Protein AF-A0A843EIU2-F1 (afdb_monomer_lite)

Radius of gyration: 13.56 Å; chains: 1; bounding box: 23×23×40 Å

Sequence (92 aa):
MSRRFAVIDTETNWKDEVMSIGVLIAQSKNFERTDSRYYILPRAEKIGGMYSSSMRMTKHEIITKHRPDAIDDLKDLLNSNGVKDLLAYNAS

Secondary structure (DSSP, 8-state):
---EEEEEEEEE-TTS-EEEEEEEEEETTT--EEEEEEEE-HHHHTT--TTTTTTT--SSPPEE--HHHHHHHHHHHHHHTT--EEEEE---

Foldseek 3Di:
DFAKAKEWEFDFAPVRHTQKIKIWMAGPPPRDTDDIAIEGAVVRLVRHHDCSVCSPVDPDDYHYDHPVVVVVVVVVVCVVVVHDYYHYDYPD

Structure (mmCIF, N/CA/C/O backbone):
data_AF-A0A843EIU2-F1
#
_entry.id   AF-A0A843EIU2-F1
#
loop_
_atom_site.group_PDB
_atom_site.id
_atom_site.type_symbol
_atom_site.label_atom_id
_atom_site.label_alt_id
_atom_site.label_comp_id
_atom_site.label_asym_id
_atom_site.label_entity_id
_atom_site.label_seq_id
_atom_site.pdbx_PDB_ins_code
_atom_site.Cartn_x
_atom_site.Cartn_y
_atom_site.Cartn_z
_atom_site.occupancy
_atom_site.B_iso_or_equiv
_atom_site.auth_seq_id
_atom_site.auth_comp_id
_atom_site.auth_asym_id
_atom_site.auth_atom_id
_atom_site.pdbx_PDB_model_num
ATOM 1 N N . MET A 1 1 ? -12.135 -2.402 21.824 1.00 63.50 1 MET A N 1
ATOM 2 C CA . MET A 1 1 ? -11.139 -1.733 20.954 1.00 63.50 1 MET A CA 1
ATOM 3 C C . MET A 1 1 ? -11.871 -0.820 19.984 1.00 63.50 1 MET A C 1
ATOM 5 O O . MET A 1 1 ? -12.968 -1.176 19.573 1.00 63.50 1 MET A O 1
ATOM 9 N N . SER A 1 2 ? -11.306 0.346 19.660 1.00 77.12 2 SER A N 1
ATOM 10 C CA . SER A 1 2 ? -11.854 1.229 18.618 1.00 77.12 2 SER A CA 1
ATOM 11 C C . SER A 1 2 ? -11.767 0.539 17.251 1.00 77.12 2 SER A C 1
ATOM 13 O O . SER A 1 2 ? -10.785 -0.157 16.985 1.00 77.12 2 SER A O 1
ATOM 15 N N . ARG A 1 3 ? -12.793 0.691 16.407 1.00 92.31 3 ARG A N 1
ATOM 16 C CA . ARG A 1 3 ? -12.824 0.119 15.052 1.00 92.31 3 ARG A CA 1
ATOM 17 C C . ARG A 1 3 ? -11.752 0.798 14.196 1.00 92.31 3 ARG A C 1
ATOM 19 O O . ARG A 1 3 ? -11.537 2.003 14.322 1.00 92.31 3 ARG A O 1
ATOM 26 N N . ARG A 1 4 ? -11.069 0.030 13.344 1.00 96.00 4 ARG A N 1
ATOM 27 C CA . ARG A 1 4 ? -10.067 0.556 12.407 1.00 96.00 4 ARG A CA 1
ATOM 28 C C . ARG A 1 4 ? -10.539 0.405 10.973 1.00 96.00 4 ARG A C 1
ATOM 30 O O . ARG A 1 4 ? -11.120 -0.622 10.614 1.00 96.00 4 ARG A O 1
ATOM 37 N N . PHE A 1 5 ? -10.238 1.418 10.179 1.00 96.75 5 PHE A N 1
ATOM 38 C CA . PHE A 1 5 ? -10.462 1.428 8.743 1.00 96.75 5 PHE A CA 1
ATOM 39 C C . PHE A 1 5 ? -9.140 1.700 8.027 1.00 96.75 5 PHE A C 1
ATOM 41 O O . PHE A 1 5 ? -8.237 2.324 8.593 1.00 96.75 5 PHE A O 1
ATOM 48 N N . ALA A 1 6 ? -9.028 1.205 6.800 1.00 97.75 6 ALA A N 1
ATOM 49 C CA . ALA A 1 6 ? -7.922 1.503 5.910 1.00 97.75 6 ALA A CA 1
ATOM 50 C C . ALA A 1 6 ? -8.394 2.404 4.774 1.00 97.75 6 ALA A C 1
ATOM 52 O O . ALA A 1 6 ? -9.486 2.216 4.239 1.00 97.75 6 ALA A O 1
ATOM 53 N N . VAL A 1 7 ? -7.545 3.349 4.394 1.00 96.94 7 VAL A N 1
ATOM 54 C CA . VAL A 1 7 ? -7.674 4.133 3.171 1.00 96.94 7 VAL A CA 1
ATOM 55 C C . VAL A 1 7 ? -6.587 3.6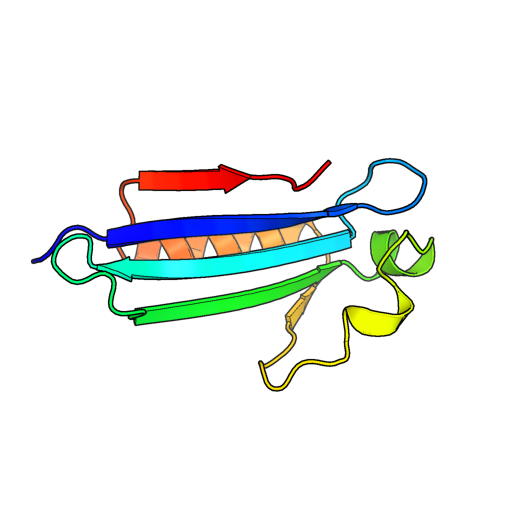76 2.215 1.00 96.94 7 VAL A C 1
ATOM 57 O O . VAL A 1 7 ? -5.424 3.600 2.615 1.00 96.94 7 VAL A O 1
ATOM 60 N N . ILE A 1 8 ? -6.969 3.359 0.982 1.00 96.69 8 ILE A N 1
ATOM 61 C CA . ILE A 1 8 ? -6.056 2.953 -0.081 1.00 96.69 8 ILE A CA 1
ATOM 62 C C . ILE A 1 8 ? -6.142 3.957 -1.221 1.00 96.69 8 ILE A C 1
ATOM 64 O O . ILE A 1 8 ? -7.231 4.262 -1.704 1.00 96.69 8 ILE A O 1
ATOM 68 N N . ASP A 1 9 ? -4.973 4.417 -1.636 1.00 94.62 9 ASP A N 1
ATOM 69 C CA . ASP A 1 9 ? -4.760 5.238 -2.818 1.00 94.62 9 ASP A CA 1
ATOM 70 C C . ASP A 1 9 ? -3.847 4.482 -3.785 1.00 94.62 9 ASP A C 1
ATOM 72 O O . ASP A 1 9 ? -2.897 3.809 -3.363 1.00 94.62 9 ASP A O 1
ATOM 76 N N . THR A 1 10 ? -4.138 4.564 -5.078 1.00 94.69 10 THR A N 1
ATOM 77 C CA . THR A 1 10 ? -3.337 3.905 -6.111 1.00 94.69 10 THR A CA 1
ATOM 78 C C . THR A 1 10 ? -3.017 4.861 -7.234 1.00 94.69 10 THR A C 1
ATOM 80 O O . THR A 1 10 ? -3.914 5.510 -7.762 1.00 94.69 10 THR A O 1
ATOM 83 N N . GLU A 1 11 ? -1.767 4.826 -7.678 1.00 94.12 11 GLU A N 1
ATOM 84 C CA . GLU A 1 11 ? -1.342 5.492 -8.903 1.00 94.12 11 GLU A CA 1
ATOM 85 C C . GLU A 1 11 ? -1.172 4.465 -10.024 1.00 94.12 11 GLU A C 1
ATOM 87 O O . GLU A 1 11 ? -0.694 3.347 -9.787 1.00 94.12 11 GLU A O 1
ATOM 92 N N . THR A 1 12 ? -1.529 4.852 -11.248 1.00 94.75 12 THR A N 1
ATOM 93 C CA . THR A 1 12 ? -1.459 3.990 -12.438 1.00 94.75 12 THR A CA 1
ATOM 94 C C . THR A 1 12 ? -0.449 4.500 -13.459 1.00 94.75 12 THR A C 1
ATOM 96 O O . THR A 1 12 ? -0.120 5.681 -13.517 1.00 94.75 12 THR A O 1
ATOM 99 N N . ASN A 1 13 ? 0.100 3.584 -14.248 1.00 95.81 13 ASN A N 1
ATOM 100 C CA . ASN A 1 13 ? 0.995 3.911 -15.351 1.00 95.81 13 ASN A CA 1
ATOM 101 C C . ASN A 1 13 ? 0.205 4.225 -16.640 1.00 95.81 13 ASN A C 1
ATOM 103 O O . ASN A 1 13 ? -1.015 4.102 -16.682 1.00 95.81 13 ASN A O 1
ATOM 107 N N . TRP A 1 14 ? 0.899 4.558 -17.734 1.00 95.62 14 TRP A N 1
ATOM 108 C CA . TRP A 1 14 ? 0.284 4.837 -19.049 1.00 95.62 14 TRP A CA 1
ATOM 109 C C . TRP A 1 14 ? -0.446 3.649 -19.714 1.00 95.62 14 TRP A C 1
ATOM 111 O O . TRP A 1 14 ? -0.893 3.764 -20.854 1.00 95.62 14 TRP A O 1
ATOM 121 N N . LYS A 1 15 ? -0.519 2.493 -19.047 1.00 96.56 15 LYS A N 1
ATOM 122 C CA . LYS A 1 15 ? -1.246 1.293 -19.486 1.00 96.56 15 LYS A CA 1
ATOM 123 C C . LYS A 1 15 ? -2.354 0.894 -18.509 1.00 96.56 15 LYS A C 1
ATOM 125 O O . LYS A 1 15 ? -2.777 -0.260 -18.525 1.00 96.56 15 LYS A O 1
ATOM 130 N N . ASP A 1 16 ? -2.768 1.809 -17.636 1.00 93.38 16 ASP A N 1
ATOM 131 C CA . ASP A 1 16 ? -3.778 1.581 -16.599 1.00 93.38 16 ASP A CA 1
ATOM 132 C C . ASP A 1 16 ? -3.391 0.482 -15.586 1.00 93.38 16 ASP A C 1
ATOM 134 O O . ASP A 1 16 ? -4.232 -0.061 -14.865 1.00 93.38 16 ASP A O 1
ATOM 138 N N . GLU A 1 17 ? -2.101 0.141 -15.480 1.00 95.56 17 GLU A N 1
ATOM 139 C CA . GLU A 1 17 ? -1.617 -0.783 -14.459 1.00 95.56 17 GLU A CA 1
ATOM 140 C C . GLU A 1 17 ? -1.224 -0.008 -13.201 1.00 95.56 17 GLU A C 1
ATOM 142 O O . GLU A 1 17 ? -0.471 0.965 -13.256 1.00 95.56 17 GLU A O 1
ATOM 147 N N . VAL A 1 18 ? -1.671 -0.484 -12.038 1.00 95.31 18 VAL A N 1
ATOM 148 C CA . VAL A 1 18 ? -1.258 0.073 -10.743 1.00 95.31 18 VAL A CA 1
ATOM 149 C C . VAL A 1 18 ? 0.262 -0.014 -10.600 1.00 95.31 18 VAL A C 1
ATOM 151 O O . VAL A 1 18 ? 0.830 -1.108 -10.660 1.00 95.31 18 VAL A O 1
ATOM 154 N N . MET A 1 19 ? 0.906 1.129 -10.367 1.00 95.75 19 MET A N 1
ATOM 155 C CA . MET A 1 19 ? 2.351 1.246 -10.168 1.00 95.75 19 MET A CA 1
ATOM 156 C C . MET A 1 19 ? 2.752 1.596 -8.735 1.00 95.75 19 MET A C 1
ATOM 158 O O . MET A 1 19 ? 3.860 1.245 -8.3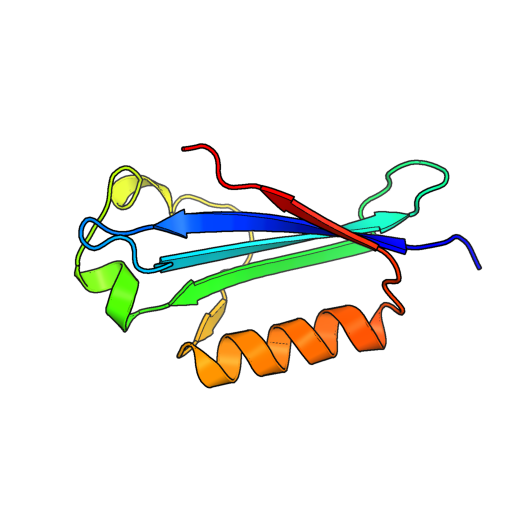21 1.00 95.75 19 MET A O 1
ATOM 162 N N . SER A 1 20 ? 1.854 2.194 -7.950 1.00 95.44 20 SER A N 1
ATOM 163 C CA . SER A 1 20 ? 2.050 2.352 -6.508 1.00 95.44 20 SER A CA 1
ATOM 164 C C . SER A 1 20 ? 0.755 2.159 -5.722 1.00 95.44 20 SER A C 1
ATOM 166 O O . SER A 1 20 ? -0.339 2.315 -6.264 1.00 95.44 20 SER A O 1
ATOM 168 N N . ILE A 1 21 ? 0.893 1.769 -4.453 1.00 96.25 21 ILE A N 1
ATOM 169 C CA . ILE A 1 21 ? -0.218 1.579 -3.515 1.00 96.25 21 ILE A CA 1
ATOM 170 C C . ILE A 1 21 ? 0.151 2.277 -2.207 1.00 96.25 21 ILE A C 1
ATOM 172 O O . ILE A 1 21 ? 1.061 1.838 -1.501 1.00 96.25 21 ILE A O 1
ATOM 176 N N . GLY A 1 22 ? -0.553 3.348 -1.867 1.00 95.56 22 GLY A N 1
ATOM 177 C CA . GLY A 1 22 ? -0.525 3.947 -0.538 1.00 95.56 22 GLY A CA 1
ATOM 178 C C . GLY A 1 22 ? -1.619 3.353 0.331 1.00 95.56 22 GLY A C 1
ATOM 179 O O . GLY A 1 22 ? -2.766 3.265 -0.092 1.00 95.56 22 GLY A O 1
ATOM 180 N N . VAL A 1 23 ? -1.282 2.956 1.556 1.00 96.81 23 VAL A N 1
ATOM 181 C CA . VAL A 1 23 ? -2.261 2.528 2.558 1.00 96.81 23 VAL A CA 1
ATOM 182 C C . VAL A 1 23 ? -2.033 3.264 3.868 1.00 96.81 23 VAL A C 1
ATOM 184 O O . VAL A 1 23 ? -0.912 3.344 4.372 1.00 96.81 23 VAL A O 1
ATOM 187 N N . LEU A 1 24 ? -3.114 3.784 4.437 1.00 96.25 24 LEU A N 1
ATOM 188 C CA . LEU A 1 24 ? -3.143 4.392 5.761 1.00 96.25 24 LEU A CA 1
ATOM 189 C C . LEU A 1 24 ? -4.226 3.715 6.593 1.00 96.25 24 LEU A C 1
ATOM 191 O O . LEU A 1 24 ? -5.349 3.550 6.130 1.00 96.25 24 LEU A O 1
ATOM 195 N N . ILE A 1 25 ? -3.898 3.341 7.826 1.00 97.50 25 ILE A N 1
ATOM 196 C CA . ILE A 1 25 ? -4.840 2.748 8.777 1.00 97.50 25 ILE A CA 1
ATOM 197 C C . ILE A 1 25 ? -5.074 3.741 9.906 1.00 97.50 25 ILE A C 1
ATOM 199 O O . ILE A 1 25 ? -4.119 4.282 10.467 1.00 97.50 25 ILE A O 1
ATOM 203 N N . ALA A 1 26 ? -6.339 3.960 10.255 1.00 96.69 26 ALA A N 1
ATOM 204 C CA . ALA A 1 26 ? -6.727 4.886 11.310 1.00 96.69 26 ALA A CA 1
ATOM 205 C C . ALA A 1 26 ? -7.853 4.339 12.193 1.00 96.69 26 ALA A C 1
ATOM 207 O O . ALA A 1 26 ? -8.617 3.447 11.809 1.00 96.69 26 ALA A O 1
ATOM 208 N N . GLN A 1 27 ? -7.962 4.893 13.401 1.00 95.62 27 GLN A N 1
ATOM 209 C CA . GLN A 1 27 ? -9.090 4.627 14.291 1.00 95.62 27 GLN A CA 1
ATOM 210 C C . GLN A 1 27 ? -10.314 5.439 13.870 1.00 95.62 27 GLN A C 1
ATOM 212 O O . GLN A 1 27 ? -10.232 6.647 13.668 1.00 95.62 27 GLN A O 1
ATOM 217 N N . SER A 1 28 ? -11.486 4.810 13.835 1.00 92.12 28 SER A N 1
ATOM 218 C CA . SER A 1 28 ? -12.727 5.475 13.421 1.00 92.12 28 SER A CA 1
ATOM 219 C C . SER A 1 28 ? -13.204 6.551 14.400 1.00 92.12 28 SER A C 1
ATOM 2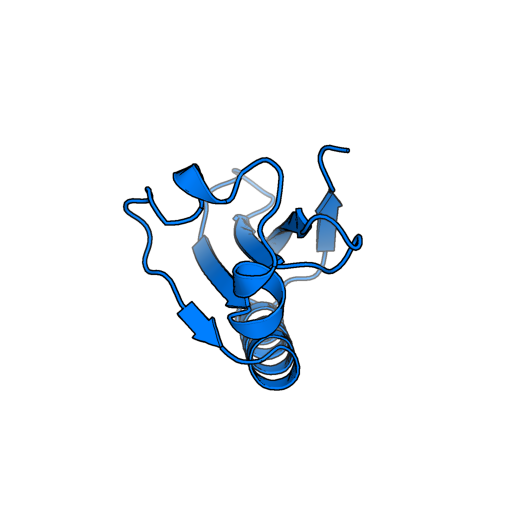21 O O . SER A 1 28 ? -13.985 7.416 14.025 1.00 92.12 28 SER A O 1
ATOM 223 N N . LYS A 1 29 ? -12.783 6.487 15.670 1.00 93.69 29 LYS A N 1
ATOM 224 C CA . LYS A 1 29 ? -13.250 7.401 16.723 1.00 93.69 29 LYS A CA 1
ATOM 225 C C . LYS A 1 29 ? -12.698 8.821 16.568 1.00 93.69 29 LYS A C 1
ATOM 227 O O . LYS A 1 29 ? -13.408 9.777 16.853 1.00 93.69 29 LYS A O 1
ATOM 232 N N . ASN A 1 30 ? -11.426 8.944 16.205 1.00 94.38 30 ASN A N 1
ATOM 233 C CA . ASN A 1 30 ? -10.684 10.207 16.211 1.00 94.38 30 ASN A CA 1
ATOM 234 C C . ASN A 1 30 ? -9.828 10.412 14.954 1.00 94.38 30 ASN A C 1
ATOM 236 O O . ASN A 1 30 ? -9.123 11.411 14.871 1.00 94.38 30 ASN A O 1
ATOM 240 N N . PHE A 1 31 ? -9.884 9.486 13.993 1.00 93.75 31 PHE A N 1
ATOM 241 C CA . PHE A 1 31 ? -9.117 9.525 12.746 1.00 93.75 31 PHE A CA 1
ATOM 242 C C . PHE A 1 31 ? -7.595 9.559 12.948 1.00 93.75 31 PHE A C 1
ATOM 244 O O . PHE A 1 31 ? -6.851 9.891 12.028 1.00 93.75 31 PHE A O 1
ATOM 251 N N . GLU A 1 32 ? -7.109 9.166 14.129 1.00 95.44 32 GLU A N 1
ATOM 252 C CA . GLU A 1 32 ? -5.677 9.040 14.365 1.00 95.44 32 GLU A CA 1
ATOM 253 C C . GLU A 1 32 ? -5.116 7.875 13.555 1.00 95.44 32 GLU A C 1
ATOM 255 O O . GLU A 1 32 ? -5.585 6.734 13.658 1.00 95.44 32 GLU A O 1
ATOM 260 N N . ARG A 1 33 ? -4.084 8.177 12.763 1.00 94.75 33 ARG A N 1
ATOM 261 C CA . ARG A 1 33 ? -3.293 7.187 12.034 1.00 94.75 33 ARG A CA 1
ATOM 262 C C . ARG A 1 33 ? -2.588 6.266 13.027 1.00 94.75 33 ARG A C 1
ATOM 264 O O . ARG A 1 33 ? -1.859 6.731 13.897 1.00 94.75 33 ARG A O 1
ATOM 271 N N . THR A 1 34 ? -2.758 4.961 12.846 1.00 94.56 34 THR A N 1
ATOM 272 C CA . THR A 1 34 ? -2.076 3.930 13.641 1.00 94.56 34 THR A CA 1
ATOM 273 C C . THR A 1 34 ? -0.998 3.196 12.860 1.00 94.56 34 THR A C 1
ATOM 275 O O . THR A 1 34 ? -0.054 2.712 13.468 1.00 94.56 34 THR A O 1
ATOM 278 N N . ASP A 1 35 ? -1.129 3.108 11.536 1.00 96.12 35 ASP A N 1
ATOM 279 C CA . ASP A 1 35 ? -0.168 2.416 10.675 1.00 96.12 35 ASP A CA 1
ATOM 280 C C . ASP A 1 35 ? -0.258 2.953 9.237 1.00 96.12 35 ASP A C 1
ATOM 282 O O . ASP A 1 35 ? -1.232 3.615 8.864 1.00 96.12 35 ASP A O 1
ATOM 286 N N . SER A 1 36 ? 0.762 2.703 8.424 1.00 96.06 36 SER A N 1
ATOM 287 C CA . SER A 1 36 ? 0.776 3.055 7.005 1.00 96.06 36 SER A CA 1
ATOM 288 C C . SER A 1 36 ? 1.845 2.286 6.246 1.00 96.06 36 SER A C 1
ATOM 290 O O . SER A 1 36 ? 2.933 2.075 6.780 1.00 96.06 36 SER A O 1
ATOM 292 N N . ARG A 1 37 ? 1.612 2.023 4.962 1.00 96.81 37 ARG A N 1
ATOM 293 C CA . ARG A 1 37 ? 2.649 1.548 4.040 1.00 96.81 37 ARG A CA 1
ATOM 294 C C . ARG A 1 37 ? 2.535 2.242 2.694 1.00 96.81 37 ARG A C 1
ATOM 296 O O . ARG A 1 37 ? 1.460 2.693 2.304 1.00 96.81 37 ARG A O 1
ATOM 303 N N . TYR A 1 38 ? 3.657 2.318 1.992 1.00 97.19 38 TYR A N 1
ATOM 304 C CA . TYR A 1 38 ? 3.702 2.816 0.629 1.00 97.19 38 TYR A CA 1
ATOM 305 C C . TYR A 1 38 ? 4.494 1.845 -0.239 1.00 97.19 38 TYR A C 1
ATOM 307 O O . TYR A 1 38 ? 5.688 1.626 -0.027 1.00 97.19 38 TYR A O 1
ATOM 315 N N . TYR A 1 39 ? 3.799 1.231 -1.189 1.00 97.50 39 TYR A N 1
ATOM 316 C CA . TYR A 1 39 ? 4.34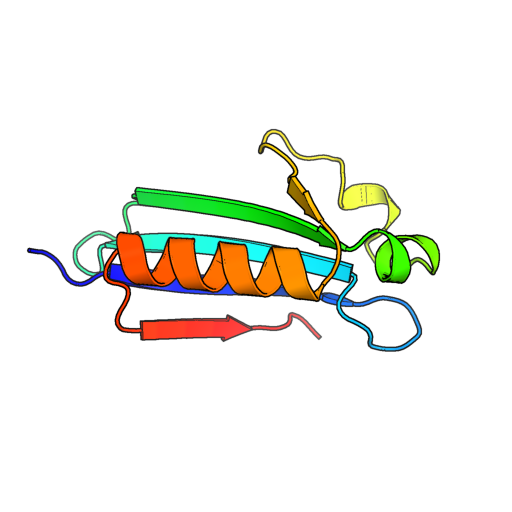2 0.222 -2.080 1.00 97.50 39 TYR A 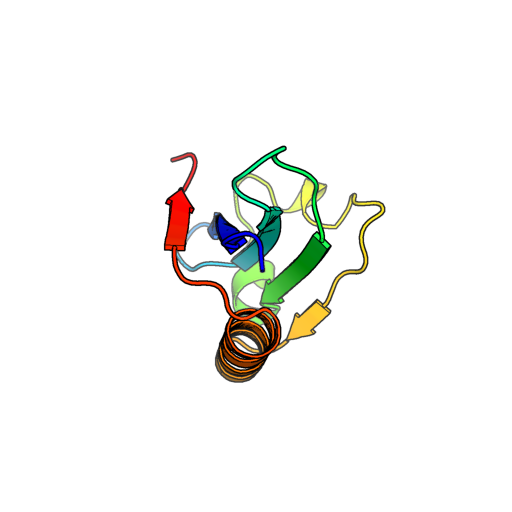CA 1
ATOM 317 C C . TYR A 1 39 ? 4.641 0.809 -3.445 1.00 97.50 39 TYR A C 1
ATOM 319 O O . TYR A 1 39 ? 3.792 1.481 -4.028 1.00 97.50 39 TYR A O 1
ATOM 327 N N . ILE A 1 40 ? 5.796 0.455 -3.998 1.00 97.19 40 ILE A N 1
ATOM 328 C CA . ILE A 1 40 ? 6.116 0.679 -5.406 1.00 97.19 40 ILE A CA 1
ATOM 329 C C . ILE A 1 40 ? 6.253 -0.672 -6.104 1.00 97.19 40 ILE A C 1
ATOM 331 O O . ILE A 1 40 ? 6.986 -1.553 -5.644 1.00 97.19 40 ILE A O 1
ATOM 335 N N . LEU A 1 41 ? 5.548 -0.826 -7.227 1.00 97.75 41 LEU A N 1
ATOM 336 C CA . LEU A 1 41 ? 5.545 -2.032 -8.048 1.00 97.75 41 LEU A CA 1
ATOM 337 C C . LEU A 1 41 ? 6.514 -1.841 -9.228 1.00 97.75 41 LEU A C 1
ATOM 339 O O . LEU A 1 41 ? 6.138 -1.249 -10.241 1.00 97.75 41 LEU A O 1
ATOM 343 N N . PRO A 1 42 ? 7.754 -2.367 -9.163 1.00 96.50 42 PRO A N 1
ATOM 344 C CA . PRO A 1 42 ? 8.855 -1.917 -10.021 1.00 96.50 42 PRO A CA 1
ATOM 345 C C . PRO A 1 42 ? 8.643 -2.210 -11.513 1.00 96.50 42 PRO A C 1
ATOM 347 O O . PRO A 1 42 ? 9.159 -1.496 -12.369 1.00 96.50 42 PRO A O 1
ATOM 350 N N . ARG A 1 43 ? 7.874 -3.257 -11.856 1.00 96.44 43 ARG A N 1
ATOM 351 C CA . ARG A 1 43 ? 7.555 -3.569 -13.261 1.00 96.44 43 ARG A CA 1
ATOM 352 C C . ARG A 1 43 ? 6.607 -2.536 -13.874 1.00 96.44 43 ARG A C 1
ATOM 354 O O . ARG A 1 43 ? 6.852 -2.106 -14.995 1.00 96.44 43 ARG A O 1
ATOM 361 N N . ALA A 1 44 ? 5.567 -2.148 -13.137 1.00 96.56 44 ALA A N 1
ATOM 362 C CA . ALA A 1 44 ? 4.587 -1.166 -13.587 1.00 96.56 44 ALA A CA 1
ATOM 363 C C . ALA A 1 44 ? 5.150 0.262 -13.506 1.00 96.56 44 ALA A C 1
ATOM 365 O O . ALA A 1 44 ? 4.952 1.035 -14.438 1.00 96.56 44 ALA A O 1
ATOM 366 N N . GLU A 1 45 ? 5.931 0.576 -12.463 1.00 96.00 45 GLU A N 1
ATOM 367 C CA . GLU A 1 45 ? 6.647 1.853 -12.306 1.00 96.00 45 GLU A CA 1
ATOM 368 C C . GLU A 1 45 ? 7.540 2.161 -13.514 1.00 96.00 45 GLU A C 1
ATOM 370 O O . GLU A 1 45 ? 7.552 3.290 -13.998 1.00 96.00 45 GLU A O 1
ATOM 375 N N . LYS A 1 46 ? 8.264 1.161 -14.037 1.00 96.06 46 LYS A N 1
ATOM 376 C CA . LYS A 1 46 ? 9.206 1.344 -15.154 1.00 96.06 46 LYS A CA 1
ATOM 377 C C . LYS A 1 46 ? 8.547 1.860 -16.441 1.00 96.06 46 LYS A C 1
ATOM 379 O O . LYS A 1 46 ? 9.235 2.443 -17.273 1.00 96.06 46 LYS A O 1
ATOM 384 N N . ILE A 1 47 ? 7.247 1.630 -16.625 1.00 97.06 47 ILE A N 1
ATOM 385 C CA . ILE A 1 47 ? 6.497 2.130 -17.789 1.00 97.06 47 ILE A CA 1
ATOM 386 C C . ILE A 1 47 ? 6.324 3.652 -17.713 1.00 97.06 47 ILE A C 1
ATOM 388 O O . ILE A 1 47 ? 6.282 4.318 -18.746 1.00 97.06 47 ILE A O 1
ATOM 392 N N . GLY A 1 48 ? 6.280 4.201 -16.501 1.00 94.12 48 GLY A N 1
ATOM 393 C CA . GLY A 1 48 ? 5.977 5.599 -16.264 1.00 94.12 48 GLY A CA 1
ATOM 394 C C . GLY A 1 48 ? 4.475 5.900 -16.320 1.00 94.12 48 GLY A C 1
ATOM 395 O O . GLY A 1 48 ? 3.686 5.145 -16.883 1.00 94.12 48 GLY A O 1
ATOM 396 N N . GLY A 1 49 ? 4.089 7.025 -15.737 1.00 93.69 49 GLY A N 1
ATOM 397 C CA . GLY A 1 49 ? 2.727 7.529 -15.616 1.00 93.69 49 GLY A CA 1
ATOM 398 C C . GLY A 1 49 ? 2.749 9.019 -15.289 1.00 93.69 49 GLY A C 1
ATOM 399 O O . GLY A 1 49 ? 3.816 9.646 -15.276 1.00 93.69 49 GLY A O 1
ATOM 400 N N . MET A 1 50 ? 1.576 9.581 -15.009 1.00 92.44 50 MET A N 1
ATOM 401 C CA . MET A 1 50 ? 1.422 11.017 -14.775 1.00 92.44 50 MET A CA 1
ATOM 402 C C . MET A 1 50 ? 2.279 11.508 -13.601 1.00 92.44 50 MET A C 1
ATOM 404 O O . MET A 1 50 ? 2.910 12.561 -13.707 1.00 92.44 50 MET A O 1
ATOM 408 N N . TYR A 1 51 ? 2.373 10.725 -12.521 1.00 89.44 51 TYR A N 1
ATOM 409 C CA . TYR A 1 51 ? 3.106 11.109 -11.310 1.00 89.44 51 TYR A CA 1
ATOM 410 C C . TYR A 1 51 ? 4.463 10.412 -11.121 1.00 89.44 51 TYR A C 1
ATOM 412 O O . TYR A 1 51 ? 5.034 10.441 -10.029 1.00 89.44 51 TYR A O 1
ATOM 420 N N . SER A 1 52 ? 5.051 9.806 -12.158 1.00 91.38 52 SER A N 1
ATOM 421 C CA . SER A 1 52 ? 6.306 9.046 -11.995 1.00 91.38 52 SER A CA 1
ATOM 422 C C . SER A 1 52 ? 7.481 9.841 -11.431 1.00 91.38 52 SER A C 1
ATOM 424 O O . SER A 1 52 ? 8.305 9.278 -10.714 1.00 91.38 52 SER A O 1
ATOM 426 N N . SER A 1 53 ? 7.567 11.138 -11.726 1.00 89.50 53 SER A N 1
ATOM 427 C CA . SER A 1 53 ? 8.643 12.000 -11.224 1.00 89.50 53 SER A CA 1
ATOM 428 C C . SER A 1 53 ? 8.522 12.319 -9.731 1.00 89.50 53 SER A C 1
ATOM 430 O O . SER A 1 53 ? 9.527 12.661 -9.110 1.00 89.50 53 SER A O 1
ATOM 432 N N . SER A 1 54 ? 7.331 12.184 -9.139 1.00 89.69 54 SER A N 1
ATOM 433 C CA . SER A 1 54 ? 7.053 12.540 -7.744 1.00 89.69 54 SER A CA 1
ATOM 434 C C . SER A 1 54 ? 6.814 11.341 -6.824 1.00 89.69 54 SER A C 1
ATOM 436 O O . SER A 1 54 ? 6.962 11.497 -5.614 1.00 89.69 54 SER A O 1
ATOM 438 N N . MET A 1 55 ? 6.528 10.139 -7.345 1.00 88.50 55 MET A N 1
ATOM 439 C CA . MET A 1 55 ? 6.225 8.947 -6.523 1.00 88.50 55 MET A CA 1
ATOM 440 C C . MET A 1 55 ? 7.279 8.640 -5.449 1.00 88.50 55 MET A C 1
ATOM 442 O O . MET A 1 55 ? 6.953 8.213 -4.345 1.00 88.50 55 MET A O 1
ATOM 446 N N . ARG A 1 56 ? 8.563 8.861 -5.752 1.00 91.69 56 ARG A N 1
ATOM 447 C CA . ARG A 1 56 ? 9.668 8.609 -4.810 1.00 91.69 56 ARG A CA 1
ATOM 448 C C . ARG A 1 56 ? 10.046 9.825 -3.961 1.00 91.69 56 ARG A C 1
ATOM 450 O O . ARG A 1 56 ? 10.908 9.714 -3.094 1.00 91.69 56 ARG A O 1
ATOM 457 N N . MET A 1 57 ? 9.407 10.975 -4.170 1.00 89.81 57 MET A N 1
ATOM 458 C CA . MET A 1 57 ? 9.647 12.207 -3.413 1.00 89.81 57 MET A CA 1
ATOM 459 C C . MET A 1 57 ? 8.831 12.221 -2.115 1.00 89.81 57 MET A C 1
ATOM 461 O O . MET A 1 57 ? 7.981 13.082 -1.897 1.00 89.81 57 MET A O 1
ATOM 465 N N . THR A 1 58 ? 9.078 11.255 -1.233 1.00 85.06 58 THR A N 1
ATOM 466 C CA . THR A 1 58 ? 8.359 11.119 0.039 1.00 85.06 58 THR A CA 1
ATOM 467 C C . THR A 1 58 ? 9.322 10.949 1.207 1.00 85.06 58 THR A C 1
ATOM 469 O O . THR A 1 58 ? 10.422 10.424 1.063 1.00 85.06 58 THR A O 1
ATOM 472 N N . LYS A 1 59 ? 8.898 11.410 2.387 1.00 85.81 59 LYS A N 1
ATOM 473 C CA . LYS A 1 59 ? 9.591 11.155 3.662 1.00 85.81 59 LYS A CA 1
ATOM 474 C C . LYS A 1 59 ? 9.205 9.805 4.274 1.00 85.81 59 LYS A C 1
ATOM 476 O O . LYS A 1 59 ? 9.773 9.415 5.288 1.00 85.81 59 LYS A O 1
ATOM 481 N N . HIS A 1 60 ? 8.203 9.138 3.703 1.00 83.69 60 HIS A N 1
ATOM 482 C CA . HIS A 1 60 ? 7.766 7.821 4.140 1.00 83.69 60 HIS A CA 1
ATOM 483 C C . HIS A 1 60 ? 8.701 6.747 3.592 1.00 83.69 60 HIS A C 1
ATOM 485 O O . HIS A 1 60 ? 9.244 6.880 2.496 1.00 83.69 60 HIS A O 1
ATOM 491 N N . GLU A 1 61 ? 8.858 5.669 4.351 1.00 91.31 61 GLU A N 1
ATOM 492 C CA . GLU A 1 61 ? 9.560 4.488 3.871 1.00 91.31 61 GLU A CA 1
ATOM 493 C C . GLU A 1 61 ? 8.852 3.913 2.637 1.00 91.31 61 GLU A C 1
ATOM 495 O O . GLU A 1 61 ? 7.625 3.791 2.599 1.00 91.31 61 GLU A O 1
ATOM 500 N N . ILE A 1 62 ? 9.646 3.574 1.622 1.00 95.88 62 ILE A N 1
ATOM 501 C CA . ILE A 1 62 ? 9.171 3.003 0.365 1.00 95.88 62 ILE A CA 1
ATOM 502 C C . ILE A 1 62 ? 9.444 1.503 0.378 1.00 95.88 62 ILE A C 1
ATOM 504 O O . ILE A 1 62 ? 10.596 1.074 0.443 1.00 95.88 62 ILE A O 1
ATOM 508 N N . ILE A 1 63 ? 8.395 0.706 0.205 1.00 97.31 63 ILE A N 1
ATOM 509 C CA . ILE A 1 63 ? 8.490 -0.747 0.086 1.00 97.31 63 ILE A CA 1
ATOM 510 C C . ILE A 1 63 ? 8.412 -1.111 -1.398 1.00 97.31 63 ILE A C 1
ATOM 512 O O . ILE A 1 63 ? 7.350 -1.078 -2.015 1.00 97.31 63 ILE A O 1
ATOM 516 N N . THR A 1 64 ? 9.546 -1.467 -2.000 1.00 97.44 64 THR A N 1
ATOM 517 C CA . THR A 1 64 ? 9.567 -1.930 -3.398 1.00 97.44 64 THR A CA 1
ATOM 518 C C . THR A 1 64 ? 9.370 -3.445 -3.433 1.00 97.44 64 THR A C 1
ATOM 520 O O . THR A 1 64 ? 10.229 -4.185 -2.960 1.00 97.44 64 THR A O 1
ATOM 523 N N . LYS A 1 65 ? 8.246 -3.914 -3.986 1.00 97.62 65 LYS A N 1
ATOM 524 C CA . LYS A 1 65 ? 7.885 -5.344 -4.045 1.00 97.62 65 LYS A CA 1
ATOM 525 C C . LYS A 1 65 ? 7.222 -5.694 -5.373 1.00 97.62 65 LYS A C 1
ATOM 527 O O . LYS A 1 65 ? 6.582 -4.852 -6.001 1.00 97.62 65 LYS A O 1
ATOM 532 N N . HIS A 1 66 ? 7.344 -6.947 -5.812 1.00 97.50 66 HIS A N 1
ATOM 533 C CA . HIS A 1 66 ? 6.516 -7.431 -6.915 1.00 97.50 66 HIS A CA 1
ATOM 534 C C . HIS A 1 66 ? 5.052 -7.521 -6.478 1.00 97.50 66 HIS A C 1
ATOM 536 O O . HIS A 1 66 ? 4.748 -7.656 -5.297 1.00 97.50 66 HIS A O 1
ATOM 542 N N . ARG A 1 67 ? 4.133 -7.418 -7.446 1.00 96.56 67 ARG A N 1
ATOM 543 C CA . ARG A 1 67 ? 2.696 -7.291 -7.170 1.00 96.56 67 ARG A CA 1
ATOM 544 C C . ARG A 1 67 ? 2.147 -8.386 -6.243 1.00 96.56 67 ARG A C 1
ATOM 546 O O . ARG A 1 67 ? 1.454 -8.008 -5.309 1.00 96.56 67 ARG A O 1
ATOM 553 N N . PRO A 1 68 ? 2.446 -9.687 -6.435 1.00 97.88 68 PRO A N 1
ATOM 554 C CA . PRO A 1 68 ? 1.961 -10.721 -5.519 1.00 97.88 68 PRO A CA 1
ATOM 555 C C . PRO A 1 68 ? 2.435 -10.485 -4.079 1.00 97.88 68 PRO A C 1
ATOM 557 O O . PRO A 1 68 ? 1.609 -10.389 -3.178 1.00 97.88 68 PRO A O 1
ATOM 560 N N . ASP A 1 69 ? 3.735 -10.243 -3.891 1.00 98.38 69 ASP A N 1
ATOM 561 C CA . ASP A 1 69 ? 4.333 -10.030 -2.568 1.00 98.38 69 ASP A CA 1
ATOM 562 C C . ASP A 1 69 ? 3.816 -8.759 -1.885 1.00 98.38 69 ASP A C 1
ATOM 564 O O . ASP A 1 69 ? 3.671 -8.717 -0.667 1.00 98.38 69 ASP A O 1
ATOM 568 N N . ALA A 1 70 ? 3.554 -7.701 -2.657 1.00 98.00 70 ALA A N 1
ATOM 569 C CA . ALA A 1 70 ? 2.967 -6.466 -2.147 1.00 98.00 70 ALA A CA 1
ATOM 570 C C . ALA A 1 70 ? 1.521 -6.681 -1.679 1.00 98.00 70 ALA A C 1
ATOM 572 O O . 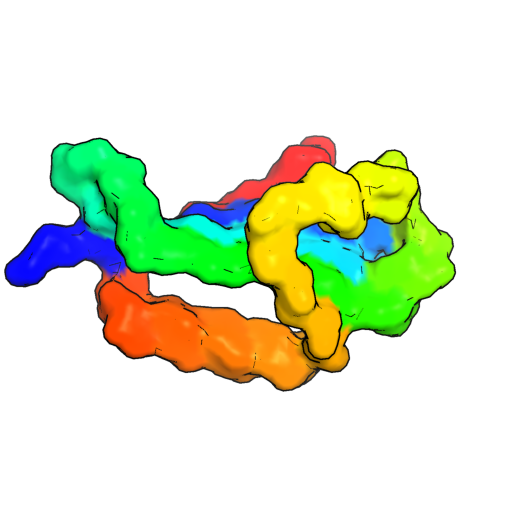ALA A 1 70 ? 1.118 -6.138 -0.656 1.00 98.00 70 ALA A O 1
ATOM 573 N N . ILE A 1 71 ? 0.744 -7.484 -2.413 1.00 97.88 71 ILE A N 1
ATOM 574 C CA . ILE A 1 71 ? -0.642 -7.798 -2.057 1.00 97.88 71 ILE A CA 1
ATOM 575 C C . ILE A 1 71 ? -0.710 -8.699 -0.825 1.00 97.88 71 ILE A C 1
ATOM 577 O O . ILE A 1 71 ? -1.561 -8.467 0.032 1.00 97.88 71 ILE A O 1
ATOM 581 N N . ASP A 1 72 ? 0.162 -9.697 -0.709 1.00 98.44 72 ASP A N 1
ATOM 582 C CA . ASP A 1 72 ? 0.193 -10.563 0.473 1.00 98.44 72 ASP A CA 1
ATOM 583 C C . ASP A 1 72 ? 0.615 -9.779 1.720 1.00 98.44 72 ASP A C 1
ATOM 585 O O . ASP A 1 72 ? -0.063 -9.818 2.744 1.00 98.44 72 ASP A O 1
ATOM 589 N N . ASP A 1 73 ? 1.634 -8.933 1.592 1.00 98.25 73 ASP A N 1
ATOM 590 C CA . ASP A 1 73 ? 2.078 -8.040 2.658 1.00 98.25 73 ASP A CA 1
ATOM 591 C C . ASP A 1 73 ? 1.007 -7.008 3.070 1.00 98.25 73 ASP A C 1
ATOM 593 O O . ASP A 1 73 ? 0.841 -6.717 4.256 1.00 98.25 73 ASP A O 1
ATOM 597 N N . LEU A 1 74 ? 0.234 -6.488 2.108 1.00 97.81 74 LEU A N 1
ATOM 598 C CA . LEU A 1 74 ? -0.911 -5.616 2.371 1.00 97.81 74 LEU A CA 1
ATOM 599 C C . LEU A 1 74 ? -2.026 -6.363 3.115 1.00 97.81 74 LEU A C 1
ATOM 601 O O . LEU A 1 74 ? -2.591 -5.826 4.066 1.00 97.81 74 LEU A O 1
ATOM 605 N N . LYS A 1 75 ? -2.352 -7.599 2.719 1.00 97.94 75 LYS A N 1
ATOM 606 C CA . LYS A 1 75 ? -3.344 -8.419 3.436 1.00 97.94 75 LYS A CA 1
ATOM 607 C C . LYS A 1 75 ? -2.912 -8.652 4.879 1.00 97.94 75 LYS A C 1
ATOM 609 O O . LYS A 1 75 ? -3.725 -8.475 5.784 1.00 97.94 75 LYS A O 1
ATOM 614 N N . ASP A 1 76 ? -1.646 -8.991 5.101 1.00 98.12 76 ASP A N 1
ATOM 615 C CA . ASP A 1 76 ? -1.098 -9.207 6.440 1.00 98.12 76 ASP A CA 1
ATOM 616 C C . ASP A 1 76 ? -1.144 -7.933 7.287 1.00 98.12 76 ASP A C 1
ATOM 618 O O . ASP A 1 76 ? -1.554 -7.975 8.452 1.00 98.12 76 ASP A O 1
ATOM 622 N N . LEU A 1 77 ? -0.810 -6.777 6.702 1.00 97.50 77 LEU A N 1
ATOM 623 C CA . LEU A 1 77 ? -0.955 -5.474 7.352 1.00 97.50 77 LEU A CA 1
ATOM 624 C C . LEU A 1 77 ? -2.403 -5.225 7.804 1.00 97.50 77 LEU A C 1
ATOM 626 O O . LEU A 1 77 ? -2.640 -4.840 8.951 1.00 97.50 77 LEU A O 1
ATOM 630 N N . LEU A 1 78 ? -3.376 -5.436 6.914 1.00 97.25 78 LEU A N 1
ATOM 631 C CA . LEU A 1 78 ? -4.792 -5.191 7.200 1.00 97.25 78 LEU A CA 1
ATOM 632 C C . LEU A 1 78 ? -5.325 -6.160 8.267 1.00 97.25 78 LEU A C 1
ATOM 634 O O . LEU A 1 78 ? -6.021 -5.739 9.197 1.00 97.25 78 LEU A O 1
ATOM 638 N N . ASN A 1 79 ? -4.959 -7.439 8.163 1.00 96.94 79 ASN A N 1
ATOM 639 C CA . ASN A 1 79 ? -5.367 -8.491 9.091 1.00 96.94 79 ASN A CA 1
ATOM 640 C C . ASN A 1 79 ? -4.784 -8.273 10.491 1.00 96.94 79 ASN A C 1
ATOM 642 O O . ASN A 1 79 ? -5.529 -8.300 11.471 1.00 96.94 79 ASN A O 1
ATOM 646 N N . SER A 1 80 ? -3.480 -8.005 10.593 1.00 96.38 80 SER A N 1
ATOM 647 C CA . SER A 1 80 ? -2.800 -7.763 11.877 1.00 96.38 80 SER A CA 1
ATOM 648 C C . SER A 1 80 ? -3.326 -6.519 12.596 1.00 96.38 80 SER A C 1
ATOM 650 O O . SER A 1 80 ? -3.446 -6.510 13.821 1.00 96.38 80 SER A O 1
ATOM 652 N N . ASN A 1 81 ? -3.734 -5.494 11.846 1.00 95.50 81 ASN A N 1
ATOM 653 C CA . ASN A 1 81 ? -4.375 -4.305 12.400 1.00 95.50 81 ASN A CA 1
ATOM 654 C C . ASN A 1 81 ? -5.872 -4.496 12.712 1.00 95.50 81 ASN A C 1
ATOM 656 O O . ASN A 1 81 ? -6.491 -3.613 13.317 1.00 95.50 81 ASN A O 1
ATOM 660 N N . GLY A 1 82 ? -6.472 -5.629 12.337 1.00 95.44 82 GLY A N 1
ATOM 661 C CA . GLY A 1 82 ? -7.891 -5.910 12.549 1.00 95.44 82 GLY A CA 1
ATOM 662 C C . GLY A 1 82 ? -8.812 -4.943 11.802 1.00 95.44 82 GLY A C 1
ATOM 663 O O . GLY A 1 82 ? -9.887 -4.611 12.308 1.00 95.44 82 GLY A O 1
ATOM 664 N N . VAL A 1 83 ? -8.380 -4.463 10.632 1.00 96.62 83 VAL A N 1
ATOM 665 C CA . VAL A 1 83 ? -9.156 -3.549 9.786 1.00 96.62 83 VAL A CA 1
ATOM 666 C C . VAL A 1 83 ? -10.473 -4.211 9.378 1.00 96.62 83 VAL A C 1
ATOM 668 O O . VAL A 1 83 ? -10.498 -5.384 9.002 1.00 96.62 83 VAL A O 1
ATOM 671 N N . LYS A 1 84 ? -11.583 -3.468 9.478 1.00 91.00 84 LYS A N 1
ATOM 672 C CA . LYS A 1 84 ? -12.927 -3.955 9.108 1.00 91.00 84 LYS A CA 1
ATOM 673 C C . LYS A 1 84 ? -13.550 -3.224 7.929 1.00 91.00 84 LYS A C 1
ATOM 675 O O . LYS A 1 84 ? -14.429 -3.790 7.292 1.00 91.00 84 LYS A O 1
ATOM 680 N N . ASP A 1 85 ? -13.077 -2.019 7.635 1.00 95.00 85 ASP A N 1
ATOM 681 C CA . ASP A 1 85 ? -13.540 -1.215 6.507 1.00 95.00 85 ASP A CA 1
ATOM 682 C C . ASP A 1 85 ? -12.358 -0.806 5.650 1.00 95.00 85 ASP A C 1
ATOM 684 O O . ASP A 1 85 ? -11.309 -0.414 6.168 1.00 95.00 85 ASP A O 1
ATOM 688 N N . LEU A 1 86 ? -12.552 -0.878 4.342 1.00 95.19 86 LEU A N 1
ATOM 689 C CA . LEU A 1 86 ? -11.567 -0.484 3.355 1.00 95.19 86 LEU A CA 1
ATOM 690 C C . LEU A 1 86 ? -12.201 0.564 2.447 1.00 95.19 86 LEU A C 1
ATOM 692 O O . LEU A 1 86 ? -13.229 0.317 1.821 1.00 95.19 86 LEU A O 1
ATOM 696 N N . LEU A 1 87 ? -11.585 1.738 2.414 1.00 94.88 87 LEU A N 1
ATOM 697 C CA . LEU A 1 87 ? -11.972 2.866 1.585 1.00 94.88 87 LEU A CA 1
ATOM 698 C C . LEU A 1 87 ? -10.903 3.012 0.509 1.00 94.88 87 LEU A C 1
ATOM 700 O O . LEU A 1 87 ? -9.787 3.433 0.801 1.00 94.88 87 LEU A O 1
ATOM 704 N N . ALA A 1 88 ? -11.220 2.619 -0.717 1.00 91.94 88 ALA A N 1
ATOM 705 C CA . ALA A 1 88 ? -10.309 2.754 -1.844 1.00 91.94 88 ALA A CA 1
ATOM 706 C C . ALA A 1 88 ? -10.803 3.865 -2.761 1.00 91.94 88 ALA A C 1
ATOM 708 O O . ALA A 1 88 ? -11.991 3.919 -3.082 1.00 91.94 88 ALA A O 1
ATOM 709 N N . TYR A 1 89 ? -9.889 4.724 -3.186 1.00 86.44 89 TYR A N 1
ATOM 710 C CA . TYR A 1 89 ? -10.143 5.684 -4.245 1.00 86.44 89 TYR A CA 1
ATOM 711 C C . TYR A 1 89 ? -8.999 5.633 -5.249 1.00 86.44 89 TYR A C 1
ATOM 713 O O . TYR A 1 89 ? -7.858 5.331 -4.902 1.00 86.44 89 TYR A O 1
ATOM 721 N N . ASN A 1 90 ? -9.321 5.925 -6.501 1.00 75.62 90 ASN A N 1
ATOM 722 C CA . ASN A 1 90 ? -8.349 6.423 -7.450 1.00 75.62 90 ASN A CA 1
ATOM 723 C C . ASN A 1 90 ? -8.753 7.868 -7.767 1.00 75.62 90 ASN A C 1
ATOM 725 O O . ASN A 1 90 ? -9.922 8.164 -8.006 1.00 75.62 90 ASN A O 1
ATOM 729 N N . ALA A 1 91 ? -7.811 8.801 -7.698 1.00 59.53 91 ALA A N 1
ATOM 730 C CA . ALA A 1 91 ? -8.046 10.135 -8.230 1.00 59.53 91 ALA A CA 1
ATOM 731 C C . ALA A 1 91 ? -7.814 10.069 -9.748 1.00 59.53 91 ALA A C 1
ATOM 733 O O . ALA A 1 91 ? -6.705 10.319 -10.211 1.00 59.53 91 ALA A O 1
ATOM 734 N N . SER A 1 92 ? -8.835 9.642 -10.500 1.00 56.09 92 SER A N 1
ATOM 735 C CA . SER A 1 92 ? -8.849 9.624 -11.974 1.00 56.09 92 SER A CA 1
ATOM 736 C C . SER A 1 92 ? -9.932 10.532 -12.526 1.00 56.09 92 SER A C 1
ATOM 738 O O . SER A 1 92 ? -11.075 10.392 -12.032 1.00 56.09 92 SER A O 1
#

pLDDT: mean 93.39, std 7.43, range [56.09, 98.44]